Protein AF-A0A379UQD0-F1 (afdb_monomer_lite)

pLDDT: mean 72.73, std 21.52, range [27.81, 95.44]

Organism: Salmonella enterica I (NCBI:txid59201)

InterPro domains:
  IPR004925 HpaB/PvcC/4-BUDH [PTHR36117] (1-64)
  IPR036250 Acyl-CoA dehydrogenase-like, C-terminal [SSF47203] (4-64)

Foldseek 3Di:
DPPDDDPPVRPPDDPDPVCVVCCCVPVCCVVPVVVVVVVVVVVVVVVVVVVVVVVCVVVCVPDDDDDDDDDPDPPCVVVVVVVVVVVPPD

Secondary structure (DSSP, 8-state):
--SPPPPGGG-SS-S-HHHHHHHHHHSSHHHHHHHHHHHHHHHHHHHHHHHHHHHHHHTT----SS-------TTTHHHHHHHHGGG---

Structure (mmCIF, N/CA/C/O backbone):
data_AF-A0A379UQD0-F1
#
_entry.id   AF-A0A379UQD0-F1
#
loop_
_atom_site.group_PDB
_atom_site.id
_atom_site.type_symbol
_atom_site.label_atom_id
_atom_site.label_alt_id
_atom_site.label_comp_id
_atom_site.label_asym_id
_atom_site.label_entity_id
_atom_site.label_seq_id
_atom_site.pdbx_PDB_ins_code
_atom_site.Cartn_x
_atom_site.Cartn_y
_atom_site.Cartn_z
_atom_site.occupancy
_atom_site.B_iso_or_equiv
_atom_site.auth_seq_id
_atom_site.auth_comp_id
_atom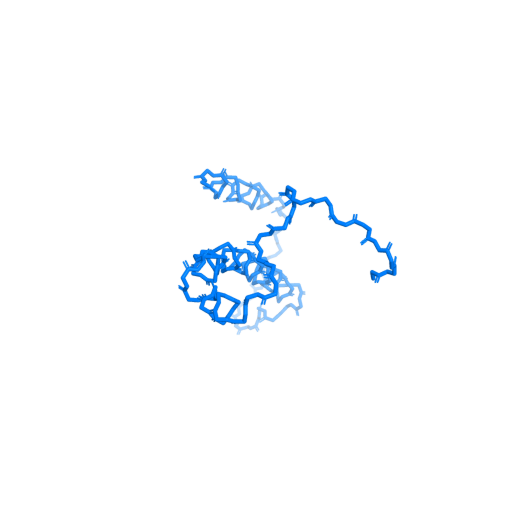_site.auth_asym_id
_atom_site.auth_atom_id
_atom_site.pdbx_PDB_model_num
ATOM 1 N N . MET A 1 1 ? 1.927 -14.230 -18.016 1.00 62.62 1 MET A N 1
ATOM 2 C CA . MET A 1 1 ? 2.122 -13.517 -19.294 1.00 62.62 1 MET A CA 1
ATOM 3 C C . MET A 1 1 ? 2.763 -14.502 -20.256 1.00 62.62 1 MET A C 1
ATOM 5 O O . MET A 1 1 ? 3.968 -14.687 -20.177 1.00 62.62 1 MET A O 1
ATOM 9 N N . ASP A 1 2 ? 1.970 -15.191 -21.077 1.00 75.06 2 ASP A N 1
ATOM 10 C CA . ASP A 1 2 ? 2.488 -16.082 -22.128 1.00 75.06 2 ASP A CA 1
ATOM 11 C C . ASP A 1 2 ? 2.376 -15.355 -23.477 1.00 75.06 2 ASP A C 1
ATOM 13 O O . ASP A 1 2 ? 1.285 -14.918 -23.832 1.00 75.06 2 ASP A O 1
ATOM 17 N N . LYS A 1 3 ? 3.516 -15.121 -24.148 1.00 80.69 3 LYS A N 1
ATOM 18 C CA . LYS A 1 3 ? 3.654 -14.468 -25.474 1.00 80.69 3 LYS A CA 1
ATOM 19 C C . LYS A 1 3 ? 2.758 -13.237 -25.716 1.00 80.69 3 LYS A C 1
ATOM 21 O O . LYS A 1 3 ? 2.226 -13.046 -26.807 1.00 80.69 3 LYS A O 1
ATOM 26 N N . VAL A 1 4 ? 2.613 -12.376 -24.708 1.00 87.06 4 VAL A N 1
ATOM 27 C CA . VAL A 1 4 ? 1.838 -11.132 -24.826 1.00 87.06 4 VAL A CA 1
ATOM 28 C C . VAL A 1 4 ? 2.670 -10.076 -25.550 1.00 87.06 4 VAL A C 1
ATOM 30 O O . VAL A 1 4 ? 3.756 -9.718 -25.094 1.00 87.06 4 VAL A O 1
ATOM 33 N N . LEU A 1 5 ? 2.149 -9.567 -26.666 1.00 88.31 5 LEU A N 1
ATOM 34 C CA . LEU A 1 5 ? 2.712 -8.413 -27.361 1.00 88.31 5 LEU A CA 1
ATOM 35 C C . LEU A 1 5 ? 2.337 -7.145 -26.589 1.00 88.31 5 LEU A C 1
ATOM 37 O O . LEU A 1 5 ? 1.159 -6.818 -26.451 1.00 88.31 5 LEU A O 1
ATOM 41 N N . ILE A 1 6 ? 3.344 -6.451 -26.063 1.00 89.75 6 ILE A N 1
ATOM 42 C CA . ILE A 1 6 ? 3.175 -5.183 -25.352 1.00 89.75 6 ILE A CA 1
ATOM 43 C C . ILE A 1 6 ? 3.493 -4.070 -26.357 1.00 89.75 6 ILE A C 1
ATOM 45 O O . ILE A 1 6 ? 4.627 -4.023 -26.839 1.00 89.75 6 ILE A O 1
ATOM 49 N N . PRO A 1 7 ? 2.526 -3.207 -26.710 1.00 92.94 7 PRO A N 1
ATOM 50 C CA . PRO A 1 7 ? 2.776 -2.096 -27.623 1.00 92.94 7 PRO A CA 1
ATOM 51 C C . PRO A 1 7 ? 3.757 -1.100 -26.982 1.00 92.94 7 PRO A C 1
ATOM 53 O O . PRO A 1 7 ? 3.801 -0.969 -25.753 1.00 92.94 7 PRO A O 1
ATOM 56 N N . TRP A 1 8 ? 4.572 -0.426 -27.799 1.00 92.56 8 TRP A N 1
ATOM 57 C CA . TRP A 1 8 ? 5.687 0.408 -27.322 1.00 92.56 8 TRP A CA 1
ATOM 58 C C . TRP A 1 8 ? 5.229 1.598 -26.469 1.00 92.56 8 TRP A C 1
ATOM 60 O O . TRP A 1 8 ? 5.968 2.042 -25.596 1.00 92.56 8 TRP A O 1
ATOM 70 N N . GLU A 1 9 ? 3.989 2.048 -26.645 1.00 92.06 9 GLU A N 1
ATOM 71 C CA . GLU A 1 9 ? 3.337 3.096 -25.858 1.00 92.06 9 GLU A CA 1
ATOM 72 C C . GLU A 1 9 ? 3.168 2.715 -24.377 1.00 92.06 9 GLU A C 1
ATOM 74 O O . GLU A 1 9 ? 3.133 3.587 -23.512 1.00 92.06 9 GLU A O 1
ATOM 79 N N . ASN A 1 10 ? 3.107 1.416 -24.064 1.00 90.19 10 ASN A N 1
ATOM 80 C CA . ASN A 1 10 ? 2.918 0.912 -22.700 1.00 90.19 10 ASN A CA 1
ATOM 81 C C . ASN A 1 10 ? 4.242 0.564 -21.998 1.00 90.19 10 ASN A C 1
ATOM 83 O O . ASN A 1 10 ? 4.244 0.129 -20.842 1.00 90.19 10 ASN A O 1
ATOM 87 N N . VAL A 1 11 ? 5.377 0.724 -22.684 1.00 89.94 11 VAL A N 1
ATOM 88 C CA . VAL A 1 11 ? 6.696 0.366 -22.159 1.00 89.94 11 VAL A CA 1
ATOM 89 C C . VAL A 1 11 ? 7.325 1.574 -21.465 1.00 89.94 11 VAL A C 1
ATOM 91 O O . VAL A 1 11 ? 7.853 2.478 -22.102 1.00 89.94 11 VAL A O 1
ATOM 94 N N . LEU A 1 12 ? 7.303 1.575 -20.130 1.00 89.62 12 LEU A N 1
ATOM 95 C CA . LEU A 1 12 ? 7.882 2.651 -19.309 1.00 89.62 12 LEU A CA 1
ATOM 96 C C . LEU A 1 12 ? 9.405 2.514 -19.127 1.00 89.62 12 LEU A C 1
ATOM 98 O O . LEU A 1 12 ? 10.137 3.504 -19.128 1.00 89.62 12 LEU A O 1
ATOM 102 N N . ILE A 1 13 ? 9.893 1.283 -18.946 1.00 88.75 13 ILE A N 1
ATOM 103 C CA . ILE A 1 13 ? 11.320 0.963 -18.811 1.00 88.75 13 ILE A CA 1
ATOM 104 C C . ILE A 1 13 ? 11.601 -0.300 -19.627 1.00 88.75 13 ILE A C 1
ATOM 106 O O . ILE A 1 13 ? 10.986 -1.340 -19.392 1.00 88.75 13 ILE A O 1
ATOM 110 N N . TYR A 1 14 ? 12.535 -0.218 -20.578 1.00 90.19 14 TYR A N 1
ATOM 111 C CA . TYR A 1 14 ? 12.899 -1.323 -21.467 1.00 90.19 14 TYR A CA 1
ATOM 112 C C . TYR A 1 14 ? 14.357 -1.736 -21.258 1.00 90.19 14 TYR A C 1
ATOM 114 O O . TYR A 1 14 ? 15.258 -0.979 -21.601 1.00 90.19 14 TYR A O 1
ATOM 122 N N . ARG A 1 15 ? 14.587 -2.937 -20.703 1.00 86.75 15 ARG A N 1
ATOM 123 C CA . ARG A 1 15 ? 15.917 -3.569 -20.509 1.00 86.75 15 ARG A CA 1
ATOM 124 C C . ARG A 1 15 ? 17.013 -2.654 -19.907 1.00 86.75 15 ARG A C 1
ATOM 126 O O . ARG A 1 15 ? 18.193 -2.923 -20.099 1.00 86.75 15 ARG A O 1
ATOM 133 N N . ASP A 1 16 ? 16.637 -1.626 -19.145 1.00 89.62 16 ASP A N 1
ATOM 134 C CA . ASP A 1 16 ? 17.553 -0.695 -18.470 1.00 89.62 16 ASP A CA 1
ATOM 135 C C . ASP A 1 16 ? 17.599 -1.002 -16.964 1.00 89.62 16 ASP A C 1
ATOM 137 O O . ASP A 1 16 ? 16.695 -0.646 -16.199 1.00 89.62 16 ASP A O 1
ATOM 141 N N . PHE A 1 17 ? 18.646 -1.717 -16.541 1.00 87.31 17 PHE A N 1
ATOM 142 C CA . PHE A 1 17 ? 18.808 -2.172 -15.157 1.00 87.31 17 PHE A CA 1
ATOM 143 C C . PHE A 1 17 ? 19.075 -1.022 -14.178 1.00 87.31 17 PHE A C 1
ATOM 145 O O . PHE A 1 17 ? 18.579 -1.051 -13.048 1.00 87.31 17 PHE A O 1
ATOM 152 N N . ASP A 1 18 ? 19.807 0.010 -14.597 1.00 88.31 18 ASP A N 1
ATOM 153 C CA . ASP A 1 18 ? 20.131 1.155 -13.745 1.00 88.31 18 ASP A CA 1
ATOM 154 C C . ASP A 1 18 ? 18.915 2.043 -13.503 1.00 88.31 18 ASP A C 1
ATOM 156 O O . ASP A 1 18 ? 18.704 2.522 -12.382 1.00 88.31 18 ASP A O 1
ATOM 160 N N . ARG A 1 19 ? 18.076 2.239 -14.526 1.00 86.00 19 ARG A N 1
ATOM 161 C CA . ARG A 1 19 ? 16.802 2.947 -14.368 1.00 86.00 19 ARG A CA 1
ATOM 162 C C . ARG A 1 19 ? 15.824 2.148 -13.510 1.00 86.00 19 ARG A C 1
ATOM 164 O O . ARG A 1 19 ? 15.217 2.735 -12.619 1.00 86.00 19 ARG A O 1
ATOM 171 N N . CYS A 1 20 ? 15.726 0.829 -13.691 1.00 87.31 20 CYS A N 1
ATOM 172 C CA . CYS A 1 20 ? 14.918 -0.035 -12.820 1.00 87.31 20 CYS A CA 1
ATOM 173 C C . CYS A 1 20 ? 15.341 0.064 -11.347 1.00 87.31 20 CYS A C 1
A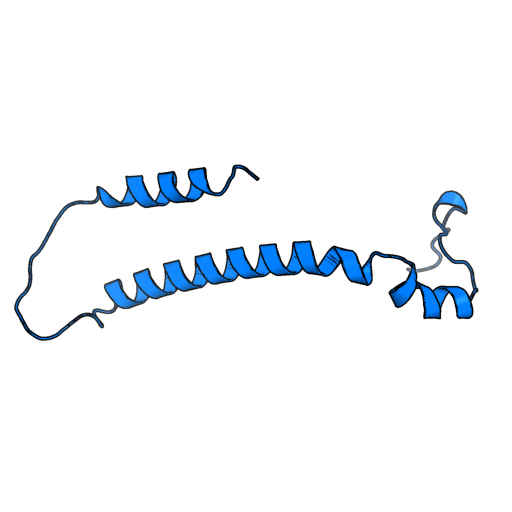TOM 175 O O . CYS A 1 20 ? 14.487 0.185 -10.470 1.00 87.31 20 CYS A O 1
ATOM 177 N N . ARG A 1 21 ? 16.651 0.056 -11.059 1.00 87.56 21 ARG A N 1
ATOM 178 C CA . ARG A 1 21 ? 17.161 0.147 -9.682 1.00 87.56 21 ARG A CA 1
ATOM 179 C C . ARG A 1 21 ? 16.844 1.493 -9.031 1.00 87.56 21 ARG A C 1
ATOM 181 O O . ARG A 1 21 ? 16.460 1.536 -7.864 1.00 87.56 21 ARG A O 1
ATOM 188 N N . ARG A 1 22 ? 16.996 2.590 -9.776 1.00 89.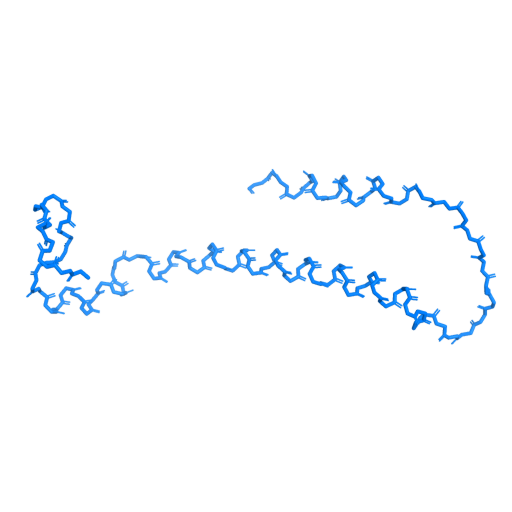62 22 ARG A N 1
ATOM 189 C CA . ARG A 1 22 ? 16.737 3.948 -9.272 1.00 89.62 22 ARG A CA 1
ATOM 190 C C . ARG A 1 22 ? 15.256 4.303 -9.203 1.00 89.62 22 ARG A C 1
ATOM 192 O O . ARG A 1 22 ? 14.884 5.157 -8.401 1.00 89.62 22 ARG A O 1
ATOM 199 N N . TRP A 1 23 ? 14.400 3.623 -9.967 1.00 88.75 23 TRP A N 1
ATOM 200 C CA . TRP A 1 23 ? 12.967 3.913 -10.052 1.00 88.75 23 TRP A CA 1
ATOM 201 C C . TRP A 1 23 ? 12.259 3.917 -8.691 1.00 88.75 23 TRP A C 1
ATOM 203 O O . TRP A 1 23 ? 11.405 4.763 -8.448 1.00 88.75 23 TRP A O 1
ATOM 213 N N . THR A 1 24 ? 12.655 3.053 -7.756 1.00 84.00 24 THR A N 1
ATOM 214 C CA . THR A 1 24 ? 12.071 3.053 -6.405 1.00 84.00 24 THR A CA 1
ATOM 215 C C . THR A 1 24 ? 12.353 4.353 -5.645 1.00 84.00 24 THR A C 1
ATOM 217 O O . THR A 1 24 ? 11.506 4.821 -4.892 1.00 84.00 24 THR A O 1
ATOM 220 N N . MET A 1 25 ? 13.525 4.966 -5.832 1.00 85.50 25 MET A N 1
ATOM 221 C CA . MET A 1 25 ? 13.893 6.205 -5.138 1.00 85.50 25 MET A CA 1
ATOM 222 C C . MET A 1 25 ? 13.475 7.465 -5.904 1.00 85.50 25 MET A C 1
ATOM 224 O O . MET A 1 25 ? 13.050 8.437 -5.278 1.00 85.50 25 MET A O 1
ATOM 228 N N . GLU A 1 26 ? 13.585 7.443 -7.233 1.00 88.56 26 GLU A N 1
ATOM 229 C CA . GLU A 1 26 ? 13.389 8.603 -8.116 1.00 88.56 26 GLU A CA 1
ATOM 230 C C . GLU A 1 26 ? 12.003 8.639 -8.775 1.00 88.56 26 GLU A C 1
ATOM 232 O O . GLU A 1 26 ? 11.485 9.712 -9.061 1.00 88.56 26 GLU A O 1
ATOM 237 N N . GLY 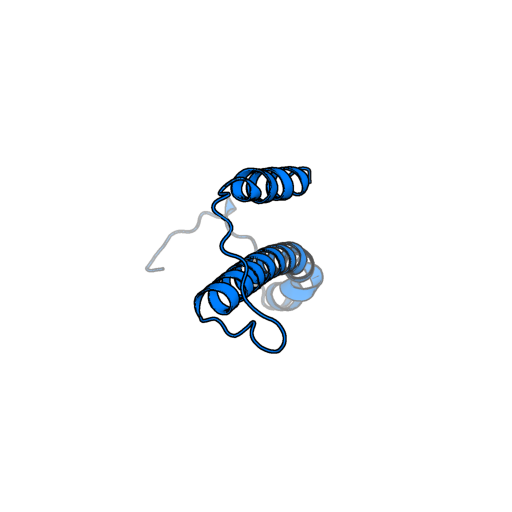A 1 27 ? 11.358 7.488 -8.976 1.00 83.38 27 GLY A N 1
ATOM 238 C CA . GLY A 1 27 ? 10.079 7.365 -9.686 1.00 83.38 27 GLY A CA 1
ATOM 239 C C . GLY A 1 27 ? 8.865 7.905 -8.927 1.00 83.38 27 GLY A C 1
ATOM 240 O O . GLY A 1 27 ? 7.754 7.864 -9.447 1.00 83.38 27 GLY A O 1
ATOM 241 N N . GLY A 1 28 ? 9.038 8.390 -7.692 1.00 86.00 28 GLY A N 1
ATOM 242 C CA . GLY A 1 28 ? 8.006 9.076 -6.904 1.00 86.00 28 GLY A CA 1
ATOM 243 C C . GLY A 1 28 ? 6.909 8.172 -6.331 1.00 86.00 28 GLY A C 1
ATOM 244 O O . GLY A 1 28 ? 6.459 8.411 -5.211 1.00 86.00 28 GLY A O 1
ATOM 245 N N . PHE A 1 29 ? 6.544 7.086 -7.021 1.00 86.38 29 PHE A N 1
ATOM 246 C CA . PHE A 1 29 ? 5.496 6.156 -6.595 1.00 86.38 29 PHE A CA 1
ATOM 247 C C . PHE A 1 29 ? 5.728 5.648 -5.172 1.00 86.38 29 PHE A C 1
ATOM 249 O O . PHE A 1 29 ? 4.832 5.747 -4.335 1.00 86.38 29 PHE A O 1
ATOM 256 N N . ALA A 1 30 ? 6.951 5.198 -4.868 1.00 84.38 30 ALA A N 1
ATOM 257 C CA . ALA A 1 30 ? 7.300 4.657 -3.556 1.00 84.38 30 ALA A CA 1
ATOM 258 C C . ALA A 1 30 ? 7.131 5.661 -2.404 1.00 84.38 30 ALA A C 1
ATOM 260 O O . ALA A 1 30 ? 6.890 5.266 -1.267 1.00 84.38 30 ALA A O 1
ATOM 261 N N . ARG A 1 31 ? 7.241 6.962 -2.694 1.00 85.50 31 ARG A N 1
ATOM 262 C CA . ARG A 1 31 ? 7.063 8.038 -1.710 1.00 85.50 31 ARG A CA 1
ATOM 263 C C . ARG A 1 31 ? 5.604 8.478 -1.586 1.00 85.50 31 ARG A C 1
ATOM 265 O O . ARG A 1 31 ? 5.217 8.975 -0.536 1.00 85.50 31 ARG A O 1
ATOM 272 N N . MET A 1 32 ? 4.802 8.295 -2.634 1.00 87.75 32 MET A N 1
ATOM 273 C CA . MET A 1 32 ? 3.422 8.788 -2.708 1.00 87.75 32 MET A CA 1
ATOM 274 C C . MET A 1 32 ? 2.381 7.745 -2.278 1.00 87.75 32 MET A C 1
ATOM 276 O O . MET A 1 32 ? 1.445 8.085 -1.555 1.00 87.75 32 MET A O 1
ATOM 280 N N . TYR A 1 33 ? 2.540 6.469 -2.660 1.00 88.62 33 TYR A N 1
ATOM 281 C CA . TYR A 1 33 ? 1.574 5.418 -2.302 1.00 88.62 33 TYR A CA 1
ATOM 282 C C . TYR A 1 33 ? 1.364 5.225 -0.782 1.00 88.62 33 TYR A C 1
ATOM 284 O O . TYR A 1 33 ? 0.236 4.896 -0.395 1.00 88.62 33 TYR A O 1
ATOM 292 N N . PRO A 1 34 ? 2.371 5.422 0.105 1.00 91.12 34 PRO A N 1
ATOM 293 C CA . PRO A 1 34 ? 2.192 5.173 1.533 1.00 91.12 34 PRO A CA 1
ATOM 294 C C . PRO A 1 34 ? 1.127 6.060 2.171 1.00 91.12 34 PRO A C 1
ATOM 296 O O . PRO A 1 34 ? 0.453 5.614 3.093 1.00 91.12 34 PRO A O 1
ATOM 299 N N . LEU A 1 35 ? 0.919 7.279 1.665 1.00 91.62 35 LEU A N 1
ATOM 300 C CA . LEU A 1 35 ? -0.111 8.177 2.184 1.00 91.62 35 LEU A CA 1
ATOM 301 C C . LEU A 1 35 ? -1.510 7.561 2.034 1.00 91.62 35 LEU A C 1
ATOM 303 O O . LEU A 1 35 ? -2.263 7.477 3.003 1.00 91.62 35 LEU A O 1
ATOM 307 N N . GLN A 1 36 ? -1.830 7.052 0.842 1.00 91.56 36 GLN A N 1
ATOM 308 C CA . GLN A 1 36 ? -3.112 6.396 0.574 1.00 91.56 36 GLN A CA 1
ATOM 309 C C . GLN A 1 36 ? -3.264 5.103 1.388 1.00 91.56 36 GLN A C 1
ATOM 311 O O . GLN A 1 36 ? -4.330 4.843 1.956 1.00 91.56 36 GLN A O 1
ATOM 316 N N . ALA A 1 37 ? -2.189 4.316 1.496 1.00 92.56 37 ALA A N 1
ATOM 317 C CA . ALA A 1 37 ? -2.188 3.075 2.261 1.00 92.56 37 ALA A CA 1
ATOM 318 C C . ALA A 1 37 ? -2.394 3.324 3.768 1.00 92.56 37 ALA A C 1
ATOM 320 O O . ALA A 1 37 ? -3.174 2.612 4.406 1.00 92.56 37 ALA A O 1
ATOM 321 N N . CYS A 1 38 ? -1.754 4.357 4.326 1.00 94.31 38 CYS A N 1
ATOM 322 C CA . CYS A 1 38 ? -1.907 4.767 5.721 1.00 94.31 38 CYS A CA 1
ATOM 323 C C . CYS A 1 38 ? -3.335 5.217 6.031 1.00 94.31 38 CYS A C 1
ATOM 325 O O . CYS A 1 38 ? -3.906 4.750 7.013 1.00 94.31 38 CYS A O 1
ATOM 327 N N . VAL A 1 39 ? -3.948 6.051 5.183 1.00 94.44 39 VAL A N 1
ATOM 328 C CA . VAL A 1 39 ? -5.344 6.482 5.381 1.00 94.44 39 VAL A CA 1
ATOM 329 C C . VAL A 1 39 ? -6.294 5.284 5.317 1.00 94.44 39 VAL A C 1
ATOM 331 O O . VAL A 1 39 ? -7.142 5.111 6.193 1.00 94.44 39 VAL A O 1
ATOM 334 N N . ARG A 1 40 ? -6.105 4.378 4.346 1.00 91.88 40 ARG A N 1
ATOM 335 C CA . ARG A 1 40 ? -6.901 3.144 4.252 1.00 91.88 40 ARG A CA 1
ATOM 336 C C . ARG A 1 40 ? -6.750 2.257 5.493 1.00 91.88 40 ARG A C 1
ATOM 338 O O . ARG A 1 40 ? -7.719 1.618 5.910 1.00 91.88 40 ARG A O 1
ATOM 345 N N . LEU A 1 41 ? -5.550 2.181 6.070 1.00 94.06 41 LEU A N 1
ATOM 346 C CA . LEU A 1 41 ? -5.309 1.429 7.300 1.00 94.06 41 LEU A CA 1
ATOM 347 C C . LEU A 1 41 ? -5.949 2.111 8.515 1.00 94.06 41 LEU A C 1
ATOM 349 O O . LEU A 1 41 ? -6.579 1.419 9.311 1.00 94.06 41 LEU A O 1
ATOM 353 N N . ALA A 1 42 ? -5.849 3.435 8.633 1.00 95.19 42 ALA A N 1
ATOM 354 C CA . ALA A 1 42 ? -6.457 4.202 9.719 1.00 95.19 42 ALA A CA 1
ATOM 355 C C . ALA A 1 42 ? -7.978 3.990 9.771 1.00 95.19 42 ALA A C 1
ATOM 357 O O . ALA A 1 42 ? -8.502 3.567 10.799 1.00 95.19 42 ALA A O 1
ATOM 358 N N . VAL A 1 43 ? -8.665 4.121 8.629 1.00 95.44 43 VAL A N 1
ATOM 359 C CA . VAL A 1 43 ? -10.113 3.860 8.524 1.00 95.44 43 VAL A CA 1
ATOM 360 C C . VAL A 1 43 ? -10.461 2.423 8.932 1.00 95.44 43 VAL A C 1
ATOM 362 O O . VAL A 1 43 ? -11.467 2.172 9.599 1.00 95.44 43 VAL A O 1
ATOM 365 N N . LYS A 1 44 ? -9.613 1.451 8.575 1.00 94.50 44 LYS A N 1
ATOM 366 C CA . LYS A 1 44 ? -9.806 0.051 8.974 1.00 94.50 44 LYS A CA 1
ATOM 367 C C . LYS A 1 44 ? -9.665 -0.131 10.489 1.00 94.50 44 LYS A C 1
ATOM 369 O O . LYS A 1 44 ? -10.449 -0.869 11.083 1.00 94.50 44 LYS A O 1
ATOM 374 N N . LEU A 1 45 ? -8.687 0.522 11.112 1.00 94.56 45 LEU A N 1
ATOM 375 C CA . LEU A 1 45 ? -8.482 0.460 12.559 1.00 94.56 45 LEU A CA 1
ATOM 376 C C . LEU A 1 45 ? -9.624 1.144 13.320 1.00 94.56 45 LEU A C 1
ATOM 378 O O . LEU A 1 45 ? -10.113 0.577 14.297 1.00 94.56 45 LEU A O 1
ATOM 382 N N . ASP A 1 46 ? -10.128 2.280 12.842 1.00 92.44 46 ASP A N 1
ATOM 383 C CA . ASP A 1 46 ? -11.309 2.934 13.422 1.00 92.44 46 ASP A CA 1
ATOM 384 C C . ASP A 1 46 ? -12.549 2.034 13.363 1.00 92.44 46 ASP A C 1
ATOM 386 O O . ASP A 1 46 ? -13.296 1.902 14.337 1.00 92.44 46 ASP A O 1
ATOM 390 N N . PHE A 1 47 ? -12.733 1.316 12.255 1.00 92.19 47 PHE A N 1
ATOM 391 C CA . PHE A 1 47 ? -13.818 0.349 12.136 1.00 92.19 47 PHE A CA 1
ATOM 392 C C . PHE A 1 47 ? -13.672 -0.824 13.121 1.00 92.19 47 PHE A C 1
ATOM 394 O O . PHE A 1 47 ? -14.634 -1.202 13.797 1.00 92.19 47 PHE A O 1
ATOM 401 N N . ILE A 1 48 ? -12.464 -1.380 13.252 1.00 93.38 48 ILE A N 1
ATOM 402 C CA . ILE A 1 48 ? -12.181 -2.489 14.176 1.00 93.38 48 ILE A CA 1
ATOM 403 C C . ILE A 1 48 ? -12.375 -2.052 15.631 1.00 93.38 48 ILE A C 1
ATOM 405 O O . ILE A 1 48 ? -12.997 -2.777 16.407 1.00 93.38 48 ILE A O 1
ATOM 409 N N . THR A 1 49 ? -11.899 -0.868 16.019 1.00 92.81 49 THR A N 1
ATOM 410 C CA . THR A 1 49 ? -12.054 -0.367 17.395 1.00 92.81 49 THR A CA 1
ATOM 411 C C . THR A 1 49 ? -13.522 -0.098 17.737 1.00 92.81 49 THR A C 1
ATOM 413 O O . THR A 1 49 ? -13.974 -0.443 18.836 1.00 92.81 49 THR A O 1
ATOM 416 N N . ALA A 1 50 ? -14.309 0.430 16.793 1.00 89.06 50 ALA A N 1
ATOM 417 C CA . ALA A 1 50 ? -15.750 0.607 16.955 1.00 89.06 50 ALA A CA 1
ATOM 418 C C . ALA A 1 50 ? -16.488 -0.736 17.115 1.00 89.06 50 ALA A C 1
ATOM 420 O O . ALA A 1 50 ? -17.327 -0.883 18.016 1.00 89.06 50 ALA A O 1
ATOM 421 N N . LEU A 1 51 ? -16.147 -1.736 16.294 1.00 89.81 51 LEU A N 1
ATOM 422 C CA . LEU A 1 51 ? -16.689 -3.094 16.397 1.00 89.81 51 LEU A CA 1
ATOM 423 C C . LEU A 1 51 ? -16.329 -3.755 17.727 1.00 89.81 51 LEU A C 1
ATOM 425 O O . LEU A 1 51 ? -17.208 -4.292 18.405 1.00 89.81 51 LEU A O 1
ATOM 429 N N . LEU A 1 52 ? -15.064 -3.665 18.138 1.00 88.88 52 LEU A N 1
ATOM 430 C CA . LEU A 1 52 ? -14.579 -4.223 19.394 1.00 88.88 52 LEU A CA 1
ATOM 431 C C . LEU A 1 52 ? -15.328 -3.606 20.584 1.00 88.88 52 LEU A C 1
ATOM 433 O O . LEU A 1 52 ? -15.864 -4.324 21.426 1.00 88.88 52 LEU A O 1
ATOM 437 N N . LYS A 1 53 ? -15.492 -2.278 20.605 1.00 88.56 53 LYS A N 1
ATOM 438 C CA . LYS A 1 53 ? -16.255 -1.568 21.644 1.00 88.56 53 LYS A CA 1
ATOM 439 C C . LYS A 1 53 ? -17.719 -2.008 21.711 1.00 88.56 53 LYS A C 1
ATOM 441 O O . LYS A 1 53 ? -18.303 -2.016 22.796 1.00 88.56 53 LYS A O 1
ATOM 446 N N . LYS A 1 54 ? -18.342 -2.343 20.577 1.00 83.50 54 LYS A N 1
ATOM 447 C CA . LYS A 1 54 ? -19.711 -2.881 20.536 1.00 83.50 54 LYS A CA 1
ATOM 448 C C . LYS A 1 54 ? -19.751 -4.318 21.056 1.00 83.50 54 LYS A C 1
ATOM 450 O O . LYS A 1 54 ? -20.611 -4.623 21.876 1.00 83.50 54 LYS A O 1
ATOM 455 N N . SER A 1 55 ? -18.797 -5.152 20.650 1.00 82.25 55 SER A N 1
ATOM 456 C CA . SER A 1 55 ? -18.662 -6.536 21.111 1.00 82.25 55 SER A CA 1
ATOM 457 C C . SER A 1 55 ? -18.487 -6.612 22.633 1.00 82.25 55 SER A C 1
ATOM 459 O O . SER A 1 55 ? -19.276 -7.273 23.304 1.00 82.25 55 SER A O 1
ATOM 461 N N . LEU A 1 56 ? -17.571 -5.829 23.223 1.00 82.44 56 LEU A N 1
ATOM 462 C CA . LEU A 1 56 ? -17.372 -5.808 24.682 1.00 82.44 56 LEU A CA 1
ATOM 463 C C . LEU A 1 56 ? -18.615 -5.351 25.464 1.00 82.44 56 LEU A C 1
ATOM 465 O O . LEU A 1 56 ? -18.839 -5.809 26.585 1.00 82.44 56 LEU A O 1
ATOM 469 N N . ARG A 1 57 ? -19.443 -4.462 24.894 1.00 78.00 57 ARG A N 1
ATOM 470 C CA . ARG A 1 57 ? -20.729 -4.083 25.509 1.00 78.00 57 ARG A CA 1
ATOM 471 C C . ARG A 1 57 ? -21.745 -5.222 25.477 1.00 78.00 57 ARG A C 1
ATOM 473 O O . ARG A 1 57 ? -22.526 -5.323 26.416 1.00 78.00 57 ARG A O 1
ATOM 480 N N . MET A 1 58 ? -21.738 -6.046 24.428 1.00 70.19 58 MET A N 1
ATOM 481 C CA . MET A 1 58 ? -22.638 -7.198 24.290 1.00 70.19 58 MET A CA 1
ATOM 482 C C . MET A 1 58 ? -22.219 -8.360 25.192 1.00 70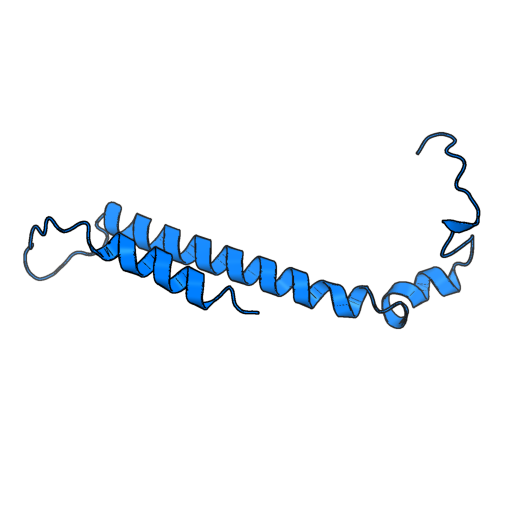.19 58 MET A C 1
ATOM 484 O O . MET A 1 58 ? -23.069 -8.939 25.857 1.00 70.19 58 MET A O 1
ATOM 488 N N . TYR A 1 59 ? -20.916 -8.637 25.294 1.00 67.75 59 TYR A N 1
ATOM 489 C CA . TYR A 1 59 ? -20.373 -9.668 26.187 1.00 67.75 59 TYR A CA 1
ATOM 490 C C . TYR A 1 59 ? -20.434 -9.293 27.676 1.00 67.75 59 TYR A C 1
ATOM 492 O O . TYR A 1 59 ? -20.115 -10.108 28.534 1.00 67.75 59 TYR A O 1
ATOM 500 N N . GLY A 1 60 ? -20.871 -8.077 28.019 1.00 54.31 60 GLY A N 1
ATOM 501 C CA . GLY A 1 60 ? -21.126 -7.711 29.410 1.00 54.31 60 GLY A CA 1
ATOM 502 C C . GLY A 1 60 ? -19.872 -7.455 30.252 1.00 54.31 60 GLY A C 1
ATOM 503 O O . GLY A 1 60 ? -20.009 -7.295 31.461 1.00 54.31 60 GLY A O 1
ATOM 504 N N . TYR A 1 61 ? -18.685 -7.291 29.648 1.00 53.31 61 TYR A N 1
ATOM 505 C CA . TYR A 1 61 ? -17.438 -6.918 30.353 1.00 53.31 61 TYR A CA 1
ATOM 506 C C . TYR A 1 61 ? -17.465 -5.513 30.983 1.00 53.31 61 TYR A C 1
ATOM 508 O O . TYR A 1 61 ? -16.473 -5.031 31.523 1.00 53.31 61 TYR A O 1
ATOM 516 N N . ARG A 1 62 ? -18.615 -4.836 30.948 1.00 46.84 62 ARG A N 1
ATOM 517 C CA . ARG A 1 62 ? -18.873 -3.616 31.708 1.00 46.84 62 ARG A CA 1
ATOM 518 C C . ARG A 1 62 ? -19.779 -3.919 32.898 1.00 46.84 62 ARG A C 1
ATOM 520 O O . ARG A 1 62 ? -20.973 -3.625 32.877 1.00 46.84 62 ARG A O 1
ATOM 527 N N . ARG A 1 63 ? -19.177 -4.518 33.926 1.00 38.78 63 ARG A N 1
ATOM 528 C CA . ARG A 1 63 ? -19.709 -4.734 35.283 1.00 38.78 63 ARG A CA 1
ATOM 529 C C . ARG A 1 63 ? -18.492 -5.046 36.181 1.00 38.78 63 ARG A C 1
ATOM 531 O O . ARG A 1 63 ? -17.665 -5.831 35.742 1.00 38.78 63 ARG A O 1
ATOM 538 N N . VAL A 1 64 ? -18.271 -4.480 37.381 1.00 40.88 64 VAL A N 1
ATOM 539 C CA . VAL A 1 64 ? -19.150 -4.049 38.514 1.00 40.88 64 VAL A CA 1
ATOM 540 C C . VAL A 1 64 ? -18.321 -3.034 39.389 1.00 40.88 64 VAL A C 1
ATOM 542 O O . VAL A 1 64 ? -17.105 -3.209 39.381 1.00 40.88 64 VAL A O 1
ATOM 545 N N . PRO A 1 65 ? -18.851 -1.998 40.114 1.00 38.72 65 PRO A N 1
ATOM 546 C CA . PRO A 1 65 ? -20.026 -2.089 40.983 1.00 38.72 65 PRO A CA 1
ATOM 547 C C . PRO A 1 65 ? -21.070 -0.965 40.938 1.00 38.72 65 PRO A C 1
ATOM 549 O O . PRO A 1 65 ? -20.775 0.214 40.794 1.00 38.72 65 PRO A O 1
ATOM 552 N N . GLY A 1 66 ? -22.329 -1.381 41.114 1.00 27.81 66 GLY A N 1
ATOM 553 C CA . GLY A 1 66 ? -23.513 -0.522 41.175 1.00 27.81 66 GLY A CA 1
ATOM 554 C C . GLY A 1 66 ? -24.555 -0.933 40.136 1.00 27.81 66 GLY A C 1
ATOM 555 O O . GLY A 1 66 ? -24.279 -0.992 38.946 1.00 27.81 66 GLY A O 1
ATOM 556 N N . ARG A 1 67 ? -25.748 -1.305 40.589 1.00 40.41 67 ARG A N 1
ATOM 557 C CA . ARG A 1 67 ? -26.806 -1.972 39.814 1.00 40.41 67 ARG A CA 1
ATOM 558 C C . ARG A 1 67 ? -27.237 -1.267 38.508 1.00 40.41 67 ARG A C 1
ATOM 560 O O . ARG A 1 67 ? -27.436 -0.065 38.455 1.00 40.41 67 ARG A O 1
ATOM 567 N N . ALA A 1 68 ? -27.462 -2.117 37.502 1.00 50.75 68 ALA A N 1
ATOM 568 C CA . ALA A 1 68 ? -28.495 -2.127 36.455 1.00 50.75 68 ALA A CA 1
ATOM 569 C C . ALA A 1 68 ? -29.407 -0.894 36.231 1.00 50.75 68 ALA A C 1
ATOM 571 O O . ALA A 1 68 ? -30.162 -0.494 37.107 1.00 50.75 68 ALA A O 1
ATOM 572 N N . GLY A 1 69 ? -29.508 -0.478 34.961 1.00 35.00 69 GLY A N 1
ATOM 573 C CA . GLY A 1 69 ? -30.636 0.284 34.420 1.00 35.00 69 GLY A CA 1
ATOM 574 C C . GLY A 1 69 ? -30.974 -0.184 33.001 1.00 35.00 69 GLY A C 1
ATOM 575 O O . GLY A 1 69 ? -30.244 0.089 32.051 1.00 35.00 69 GLY A O 1
ATOM 576 N N . ARG A 1 70 ? -32.073 -0.928 32.854 1.00 55.28 70 ARG A N 1
ATOM 577 C CA . ARG A 1 70 ? -32.705 -1.283 31.572 1.00 55.28 70 ARG A CA 1
ATOM 578 C C . ARG A 1 70 ? -33.079 0.016 30.840 1.00 55.28 70 ARG A C 1
ATOM 580 O O . ARG A 1 70 ? -33.915 0.754 31.341 1.00 55.28 70 ARG A O 1
ATOM 587 N N . SER A 1 71 ? -32.517 0.290 29.660 1.00 42.41 71 SER A N 1
ATOM 588 C CA . SER A 1 71 ? -32.963 1.417 28.826 1.00 42.41 71 SER A CA 1
ATOM 589 C C . SER A 1 71 ? -33.221 0.973 27.388 1.00 42.41 71 SER A C 1
ATOM 591 O O . SER A 1 71 ? -32.312 0.817 26.572 1.00 42.41 71 SER A O 1
ATOM 593 N N . ARG A 1 72 ? -34.509 0.757 27.092 1.00 53.34 72 ARG A N 1
ATOM 594 C CA . ARG A 1 72 ? -35.076 0.788 25.741 1.00 53.34 72 ARG A CA 1
ATOM 595 C C . ARG A 1 72 ? -34.871 2.200 25.180 1.00 53.34 72 ARG A C 1
ATOM 597 O O . ARG A 1 72 ? -35.709 3.068 25.409 1.00 53.34 72 ARG A O 1
ATOM 604 N N . ARG A 1 73 ? -33.798 2.449 24.425 1.00 43.31 73 ARG A N 1
ATOM 605 C CA . ARG A 1 73 ? -33.784 3.561 23.461 1.00 43.31 73 ARG A CA 1
ATOM 606 C C . ARG A 1 73 ? -32.733 3.371 22.372 1.00 43.31 73 ARG A C 1
ATOM 608 O O . ARG A 1 73 ? -31.610 3.858 22.458 1.00 43.31 73 ARG A O 1
ATOM 615 N N . SER A 1 74 ? -33.160 2.732 21.288 1.00 44.72 74 SER A N 1
ATOM 616 C CA . SER A 1 74 ? -32.522 2.758 19.967 1.00 44.72 74 SER A CA 1
ATOM 617 C C . SER A 1 74 ? -32.594 4.162 19.336 1.00 44.72 74 SER A C 1
ATOM 619 O O . SER A 1 74 ? -33.144 4.333 18.258 1.00 44.72 74 SER A O 1
ATOM 621 N N . ARG A 1 75 ? -32.075 5.192 20.020 1.00 43.47 75 ARG A N 1
ATOM 622 C CA . ARG A 1 75 ? -31.888 6.557 19.478 1.00 43.47 75 ARG A CA 1
ATOM 623 C C . ARG A 1 75 ? -30.420 6.910 19.219 1.00 43.47 75 ARG A C 1
ATOM 625 O O . ARG A 1 75 ? -30.147 7.891 18.547 1.00 43.47 75 ARG A O 1
ATOM 632 N N . GLY A 1 76 ? -29.472 6.090 19.681 1.00 40.56 76 GLY A N 1
ATOM 633 C CA . GLY A 1 76 ? -28.042 6.295 19.415 1.00 40.56 76 GLY A CA 1
ATOM 634 C C . GLY A 1 76 ? -27.597 5.921 17.996 1.00 40.56 76 GLY A C 1
ATOM 635 O O . GLY A 1 76 ? -26.517 6.325 17.582 1.00 40.56 76 GLY A O 1
ATOM 636 N N . LEU A 1 77 ? -28.422 5.184 17.239 1.00 46.66 77 LEU A N 1
ATOM 637 C CA . LEU A 1 77 ? -28.149 4.847 15.834 1.00 46.66 77 LEU A CA 1
ATOM 638 C C . LEU A 1 77 ? -28.079 6.094 14.934 1.00 46.66 77 LEU A C 1
ATOM 640 O O . LEU A 1 77 ? -27.331 6.084 13.964 1.00 46.66 77 LEU A O 1
ATOM 644 N N . ALA A 1 78 ? -28.763 7.187 15.294 1.00 44.72 78 ALA A N 1
ATOM 645 C CA . ALA A 1 78 ? -28.733 8.433 14.527 1.00 44.72 78 ALA A CA 1
ATOM 646 C C . ALA A 1 78 ? -27.377 9.162 14.613 1.00 44.72 78 ALA A C 1
ATOM 648 O O . ALA A 1 78 ? -26.965 9.810 13.660 1.00 44.72 78 ALA A O 1
ATOM 649 N N . GLN A 1 79 ? -26.637 9.021 15.717 1.00 46.06 79 GLN A N 1
ATOM 650 C CA . GLN A 1 79 ? -25.400 9.784 15.928 1.00 46.06 79 GLN A CA 1
ATOM 651 C C . GLN A 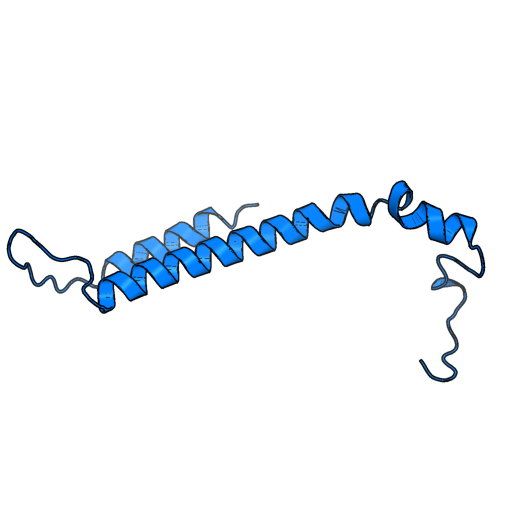1 79 ? -24.150 9.095 15.355 1.00 46.06 79 GLN A C 1
ATOM 653 O O . GLN A 1 79 ? -23.159 9.760 15.076 1.00 46.06 79 GLN A O 1
ATOM 658 N N . TYR A 1 80 ? -24.207 7.776 15.129 1.00 46.19 80 TYR A N 1
ATOM 659 C CA . TYR A 1 80 ? -23.126 7.020 14.479 1.00 46.19 80 TYR A CA 1
ATOM 660 C C . TYR A 1 80 ? -23.147 7.143 12.948 1.00 46.19 80 TYR A C 1
ATOM 662 O O . TYR A 1 80 ? -22.084 7.120 12.341 1.00 46.19 80 TYR A O 1
ATOM 670 N N . VAL A 1 81 ? -24.323 7.326 12.334 1.00 46.62 81 VAL A N 1
ATOM 671 C CA . VAL A 1 81 ? -24.438 7.637 10.896 1.00 46.62 81 VAL A CA 1
ATOM 672 C C . VAL A 1 81 ? -24.035 9.093 10.624 1.00 46.62 81 VAL A C 1
ATOM 674 O O . VAL A 1 81 ? -23.229 9.345 9.737 1.00 46.62 81 VAL A O 1
ATOM 677 N N . LEU A 1 82 ? -24.472 10.045 11.459 1.00 45.50 82 LEU A N 1
ATOM 678 C CA . LEU A 1 82 ? -24.136 11.471 11.298 1.00 45.50 82 LEU A CA 1
ATOM 679 C C . LEU A 1 82 ? -22.674 11.832 11.638 1.00 45.50 82 LEU A C 1
ATOM 681 O O . LEU A 1 82 ? -22.172 12.850 11.172 1.00 45.50 82 LEU A O 1
ATOM 685 N N . GLY A 1 83 ? -21.970 11.026 12.441 1.00 45.38 83 GLY A N 1
ATOM 686 C CA . GLY A 1 83 ? -20.543 11.237 12.729 1.00 45.38 83 GLY A CA 1
ATOM 687 C C . GLY A 1 83 ? -19.608 10.781 11.603 1.00 45.38 83 GLY A C 1
ATOM 688 O O . GLY A 1 83 ? -18.547 11.370 11.421 1.00 45.38 83 GLY A O 1
ATOM 689 N N . ILE A 1 84 ? -20.021 9.769 10.831 1.00 46.12 84 ILE A N 1
ATOM 690 C CA . ILE A 1 84 ? -19.300 9.282 9.643 1.00 46.12 84 ILE A CA 1
ATOM 691 C C . ILE A 1 84 ? -19.466 10.261 8.468 1.00 46.12 84 ILE A C 1
ATOM 693 O O . ILE A 1 84 ? -18.501 10.515 7.753 1.00 46.12 84 ILE A O 1
ATOM 697 N N . GLU A 1 85 ? -20.632 10.901 8.333 1.00 44.66 85 GLU A N 1
ATOM 698 C CA . GLU A 1 85 ? -20.886 11.946 7.323 1.00 44.66 85 GLU A CA 1
ATOM 699 C C . GLU A 1 85 ? -20.002 13.195 7.492 1.00 44.66 85 GLU A C 1
ATOM 701 O O . GLU A 1 85 ? -19.751 13.916 6.532 1.00 44.66 85 GLU A O 1
ATOM 706 N N . ARG A 1 86 ? -19.470 13.452 8.696 1.00 42.84 86 ARG A N 1
ATOM 707 C CA . ARG A 1 86 ? -18.605 14.618 8.952 1.00 42.84 86 ARG A CA 1
ATOM 708 C C . ARG A 1 86 ? -17.118 14.374 8.676 1.00 42.84 86 ARG A C 1
ATOM 710 O O . ARG A 1 86 ? -16.348 15.326 8.700 1.00 42.84 86 ARG A O 1
ATOM 717 N N . PHE A 1 87 ? -16.730 13.127 8.406 1.00 41.53 87 PHE A N 1
ATOM 718 C CA . PHE A 1 87 ? -15.378 12.746 7.977 1.00 41.53 87 PHE A CA 1
ATOM 719 C C . PHE A 1 87 ? -15.286 12.473 6.463 1.00 41.53 87 PHE A C 1
ATOM 721 O O . PHE A 1 87 ? -14.210 12.152 5.976 1.00 41.53 87 PHE A O 1
ATOM 728 N N . TYR A 1 88 ? -16.390 12.640 5.721 1.00 44.62 88 TYR A N 1
ATOM 729 C CA . TYR A 1 88 ? -16.490 12.457 4.263 1.00 44.62 88 TYR A CA 1
ATOM 730 C C . TYR A 1 88 ? -16.405 13.777 3.468 1.00 44.62 88 TYR A C 1
ATOM 732 O O . TYR A 1 88 ? -16.862 13.856 2.331 1.00 44.62 88 TYR A O 1
ATOM 740 N N . VAL A 1 89 ? -15.830 14.827 4.062 1.00 39.22 89 VAL A N 1
ATOM 741 C CA . VAL A 1 89 ? -15.437 16.057 3.355 1.00 39.22 89 VAL A CA 1
ATOM 742 C C . VAL A 1 89 ? -13.936 16.263 3.550 1.00 39.22 89 VAL A C 1
ATOM 744 O O . VAL A 1 89 ? -13.512 17.177 4.252 1.00 39.22 89 VAL A O 1
ATOM 747 N N . PHE A 1 90 ? -13.154 15.326 3.016 1.00 42.44 90 PHE A N 1
ATOM 748 C CA . PHE A 1 90 ? -11.901 15.541 2.285 1.00 42.44 90 PHE A CA 1
ATOM 749 C C . PHE A 1 90 ? -11.471 14.230 1.618 1.00 42.44 90 PHE A C 1
ATOM 751 O O . PHE A 1 90 ? -11.682 13.159 2.234 1.00 42.44 90 PHE A O 1
#

Sequence (90 aa):
MDKVLIPWENVLIYRDFDRCRRWTMEGGFARMYPLQACVRLAVKLDFITALLKKSLRMYGYRRVPGRAGRSRRSRGLAQYVLGIERFYVF

Radius of gyration: 25.31 Å; chains: 1; bounding box: 55×32×69 Å